Protein AF-A0A835U4I5-F1 (afdb_monomer_lite)

Sequence (71 aa):
MAKNPPTKRVKKQELIRTMDLGPFKHIVDDDLEIGKAAFECVDTLLDNCLDQVNPSSFIVPYLISGLSEHN

pLDDT: mean 80.89, std 14.25, range [34.81, 94.88]

Secondary structure (DSSP, 8-state):
-------S----GGGEEEEE-SS-EEEEEHHHHHHHHHHHHHHHHHHH-GGGS-IIIIIHHHHHHHHGGG-

Structure (mmCIF, N/CA/C/O backbone):
data_AF-A0A835U4I5-F1
#
_entry.id   AF-A0A835U4I5-F1
#
loop_
_atom_site.group_PDB
_atom_site.id
_atom_site.type_symbol
_atom_site.label_atom_id
_atom_site.label_alt_id
_atom_site.label_comp_id
_atom_site.label_asym_id
_atom_site.label_entity_id
_atom_site.label_seq_id
_atom_site.pdbx_PDB_ins_code
_atom_site.Cartn_x
_atom_site.Cartn_y
_atom_site.Cartn_z
_atom_site.occupancy
_atom_site.B_iso_or_equiv
_atom_site.auth_seq_id
_atom_site.auth_comp_id
_atom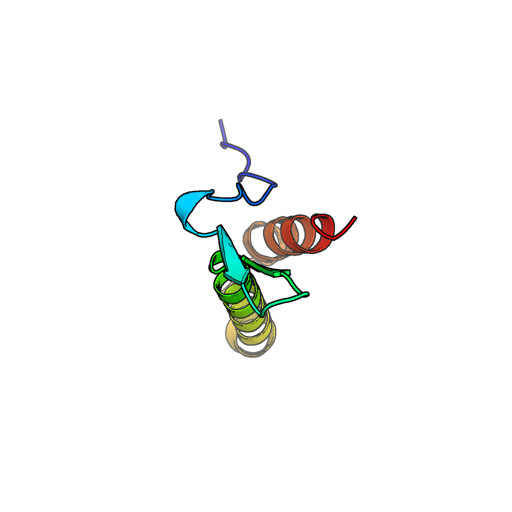_site.auth_asym_id
_atom_site.auth_atom_id
_atom_site.pdbx_PDB_model_num
ATOM 1 N N . MET A 1 1 ? 4.995 17.390 22.540 1.00 34.81 1 MET A N 1
ATOM 2 C CA . MET A 1 1 ? 5.130 17.859 21.143 1.00 34.81 1 MET A CA 1
ATOM 3 C C . MET A 1 1 ? 5.075 16.630 20.249 1.00 34.81 1 MET A C 1
ATOM 5 O O . MET A 1 1 ? 6.067 15.919 20.151 1.00 34.81 1 MET A O 1
ATOM 9 N N . ALA A 1 2 ? 3.894 16.290 19.727 1.00 43.00 2 ALA A N 1
ATOM 10 C CA . ALA A 1 2 ? 3.737 15.139 18.842 1.00 43.00 2 ALA A CA 1
ATOM 11 C C . ALA A 1 2 ? 4.452 15.456 17.524 1.00 43.00 2 ALA A C 1
ATOM 13 O O . ALA A 1 2 ? 4.113 16.428 16.853 1.00 43.00 2 ALA A O 1
ATOM 14 N N . LYS A 1 3 ? 5.498 14.694 17.200 1.00 43.97 3 LYS A N 1
ATOM 15 C CA . LYS A 1 3 ? 6.135 14.770 15.886 1.00 43.97 3 LYS A CA 1
ATOM 16 C C . LYS A 1 3 ? 5.083 14.296 14.882 1.00 43.97 3 LYS A C 1
ATOM 18 O O . LYS A 1 3 ? 4.673 13.142 14.954 1.00 43.97 3 LYS A O 1
ATOM 23 N N . ASN A 1 4 ? 4.599 15.198 14.028 1.00 45.69 4 ASN A N 1
ATOM 24 C CA . ASN A 1 4 ? 3.696 14.837 12.937 1.00 45.69 4 ASN A CA 1
ATOM 25 C C . ASN A 1 4 ? 4.350 13.704 12.123 1.00 45.69 4 ASN A C 1
ATOM 27 O O . ASN A 1 4 ? 5.554 13.800 11.855 1.00 45.69 4 ASN A O 1
ATOM 31 N N . PRO A 1 5 ? 3.613 12.637 11.769 1.00 53.38 5 PRO A N 1
ATOM 32 C CA . PRO A 1 5 ? 4.166 11.553 10.969 1.00 53.38 5 PRO A CA 1
ATOM 33 C C . PRO A 1 5 ? 4.682 12.114 9.633 1.00 53.38 5 PRO A C 1
ATOM 35 O O . PRO A 1 5 ? 4.092 13.064 9.111 1.00 53.38 5 PRO A O 1
ATOM 38 N N . PRO A 1 6 ? 5.797 11.594 9.091 1.00 52.47 6 PRO A N 1
ATOM 39 C CA . PRO A 1 6 ? 6.319 12.051 7.809 1.00 52.47 6 PRO A CA 1
ATOM 40 C C . PRO A 1 6 ? 5.267 11.801 6.719 1.00 52.47 6 PRO A C 1
ATOM 42 O O . PRO A 1 6 ? 4.952 10.661 6.405 1.00 52.47 6 PRO A O 1
ATOM 45 N N . THR A 1 7 ? 4.712 12.877 6.163 1.00 59.72 7 THR A N 1
ATOM 46 C CA . THR A 1 7 ? 3.571 12.879 5.228 1.00 59.72 7 THR A CA 1
ATOM 47 C C . THR A 1 7 ? 3.955 12.615 3.767 1.00 59.72 7 THR A C 1
ATOM 49 O O . THR A 1 7 ? 3.171 12.889 2.861 1.00 59.72 7 THR A O 1
ATOM 52 N N . LYS A 1 8 ? 5.181 12.150 3.498 1.00 62.12 8 LYS A N 1
ATOM 53 C CA . LYS A 1 8 ? 5.670 11.918 2.133 1.00 62.12 8 LYS A CA 1
ATOM 54 C C . LYS A 1 8 ? 6.736 10.828 2.102 1.00 62.12 8 LYS A C 1
ATOM 56 O O . LYS A 1 8 ? 7.725 10.911 2.834 1.00 62.12 8 LYS A O 1
ATOM 61 N N . ARG A 1 9 ? 6.573 9.854 1.210 1.00 72.31 9 ARG A N 1
ATOM 62 C CA . ARG A 1 9 ? 7.557 8.828 0.874 1.00 72.31 9 ARG A CA 1
ATOM 63 C C . ARG A 1 9 ? 8.823 9.504 0.381 1.00 72.31 9 ARG A C 1
ATOM 65 O O . ARG A 1 9 ? 8.864 10.173 -0.655 1.00 72.31 9 ARG A O 1
ATOM 72 N N . VAL A 1 10 ? 9.882 9.326 1.157 1.00 78.38 10 VAL A N 1
ATOM 73 C CA . VAL A 1 10 ? 11.224 9.752 0.779 1.00 78.38 10 VAL A CA 1
ATOM 74 C C . VAL A 1 10 ? 11.781 8.682 -0.151 1.00 78.38 10 VAL A C 1
ATOM 76 O O . VAL A 1 10 ? 12.071 7.572 0.286 1.00 78.38 10 VAL A O 1
ATOM 79 N N . LYS A 1 11 ? 11.899 9.006 -1.442 1.00 80.06 11 LYS A N 1
ATOM 80 C CA . LYS A 1 11 ? 12.495 8.102 -2.432 1.00 80.06 11 LYS A CA 1
ATOM 81 C C . LYS A 1 11 ? 13.968 7.871 -2.104 1.00 80.06 11 LYS A C 1
ATOM 83 O O . LYS A 1 11 ? 14.768 8.806 -2.156 1.00 80.06 11 LYS A O 1
ATOM 88 N N . LYS A 1 12 ? 14.307 6.622 -1.806 1.00 87.69 12 LYS A N 1
ATOM 89 C CA . LYS A 1 12 ? 15.682 6.1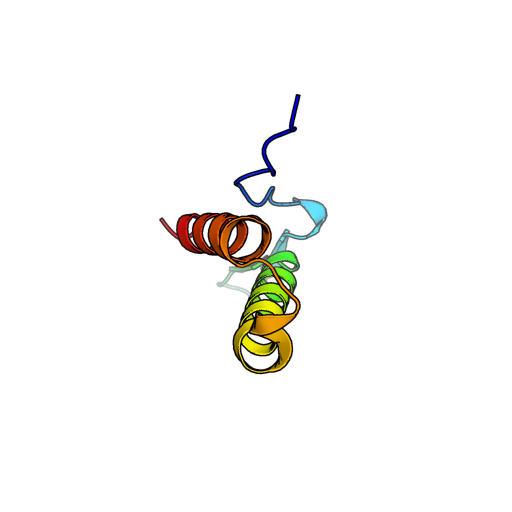61 -1.628 1.00 87.69 12 LYS A CA 1
ATOM 90 C C . LYS A 1 12 ? 16.302 5.909 -2.992 1.00 87.69 12 LYS A C 1
ATOM 92 O O . LYS A 1 12 ? 15.840 5.049 -3.736 1.00 87.69 12 LYS A O 1
ATOM 97 N N . GLN A 1 13 ? 17.319 6.692 -3.339 1.00 88.88 13 GLN A N 1
ATOM 98 C CA . GLN A 1 13 ? 17.979 6.582 -4.644 1.00 88.88 13 GLN A CA 1
ATOM 99 C C . GLN A 1 13 ? 18.647 5.214 -4.813 1.00 88.88 13 GLN A C 1
ATOM 101 O O . GLN A 1 13 ? 18.677 4.688 -5.918 1.00 88.88 13 GLN A O 1
ATOM 106 N N . GLU A 1 14 ? 19.107 4.605 -3.718 1.00 89.75 14 GLU A N 1
ATOM 107 C CA . GLU A 1 14 ? 19.684 3.262 -3.711 1.00 89.75 14 GLU A CA 1
ATOM 108 C C . GLU A 1 14 ? 18.688 2.144 -4.072 1.00 89.75 14 GLU A C 1
ATOM 110 O O . GLU A 1 14 ? 19.115 1.028 -4.351 1.00 89.75 14 GLU A O 1
ATOM 115 N N . LEU A 1 15 ? 17.383 2.440 -4.111 1.00 88.94 15 LEU A N 1
ATOM 116 C CA . LEU A 1 15 ? 16.313 1.500 -4.474 1.00 88.94 15 LEU A CA 1
ATOM 117 C C . LEU A 1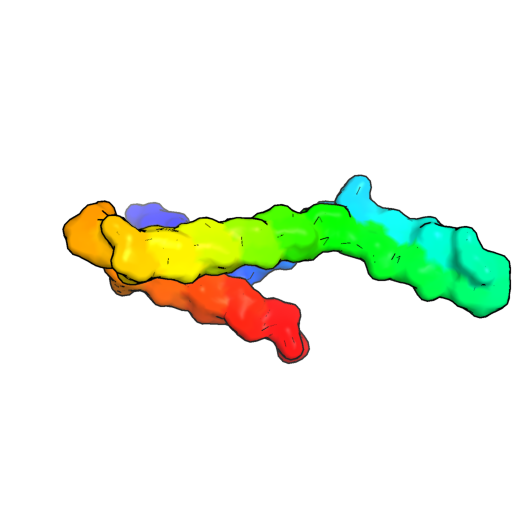 15 ? 15.664 1.823 -5.824 1.00 88.94 15 LEU A C 1
ATOM 119 O O . LEU A 1 15 ? 14.698 1.174 -6.221 1.00 88.94 15 LEU A O 1
ATOM 123 N N . ILE A 1 16 ? 16.198 2.811 -6.545 1.00 92.19 16 ILE A N 1
ATOM 124 C CA . ILE A 1 16 ? 15.772 3.139 -7.903 1.00 92.19 16 ILE A CA 1
ATOM 125 C C . ILE A 1 16 ? 16.838 2.636 -8.870 1.00 92.19 16 ILE A C 1
ATOM 127 O O . ILE A 1 16 ? 17.980 3.094 -8.861 1.00 92.19 16 ILE A O 1
ATOM 131 N N . ARG A 1 17 ? 16.458 1.717 -9.753 1.00 93.31 17 ARG A N 1
ATOM 132 C CA . ARG A 1 17 ? 17.348 1.137 -10.766 1.00 93.31 17 ARG A CA 1
ATOM 133 C C . ARG A 1 17 ? 16.785 1.339 -12.162 1.00 93.31 17 ARG A C 1
ATOM 135 O O . ARG A 1 17 ? 15.581 1.284 -12.374 1.00 93.31 17 ARG A O 1
ATOM 142 N N . THR A 1 18 ? 17.664 1.566 -13.132 1.00 93.06 18 THR A N 1
ATOM 143 C CA . THR A 1 18 ? 17.283 1.619 -14.549 1.00 93.06 18 THR A CA 1
ATOM 144 C C . THR A 1 18 ? 17.726 0.329 -15.222 1.00 93.06 18 THR A C 1
ATOM 146 O O . THR A 1 18 ? 18.921 0.056 -15.300 1.00 93.06 18 THR A O 1
ATOM 149 N N . MET A 1 19 ? 16.773 -0.463 -15.700 1.00 91.25 19 MET A N 1
ATOM 150 C CA . MET A 1 19 ? 17.029 -1.626 -16.539 1.00 91.25 19 MET A CA 1
ATOM 151 C C . MET A 1 19 ? 17.152 -1.181 -17.995 1.00 91.25 19 MET A C 1
ATOM 153 O O . MET A 1 19 ? 16.243 -0.551 -18.545 1.00 91.25 19 MET A O 1
ATOM 157 N N . ASP A 1 20 ? 18.291 -1.500 -18.602 1.00 93.81 20 ASP A N 1
ATOM 158 C CA . ASP A 1 20 ? 18.525 -1.303 -20.028 1.00 93.81 20 ASP A CA 1
ATOM 159 C C . ASP A 1 20 ? 17.927 -2.484 -20.803 1.00 93.81 20 ASP A C 1
ATOM 161 O O . ASP A 1 20 ? 18.260 -3.643 -20.550 1.00 93.81 20 ASP A O 1
ATOM 165 N N . LEU A 1 21 ? 17.002 -2.181 -21.711 1.00 93.94 21 LEU A N 1
ATOM 166 C CA . LEU A 1 21 ? 16.313 -3.139 -22.573 1.00 93.94 21 LEU A CA 1
ATOM 167 C C 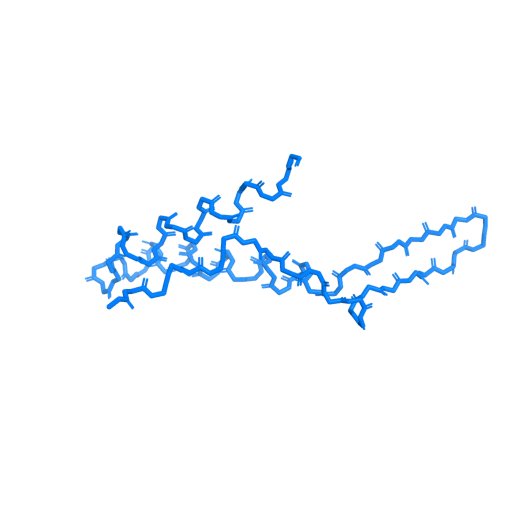. LEU A 1 21 ? 16.635 -2.850 -24.055 1.00 93.94 21 LEU A C 1
ATOM 169 O O . LEU A 1 21 ? 15.817 -3.112 -24.938 1.00 93.94 21 LEU A O 1
ATOM 173 N N . GLY A 1 22 ? 17.812 -2.275 -24.333 1.00 91.88 22 GLY A N 1
ATOM 174 C CA . GLY A 1 22 ? 18.278 -1.882 -25.661 1.00 91.88 22 GLY A CA 1
ATOM 175 C C . GLY A 1 22 ? 17.801 -0.472 -26.037 1.00 91.88 22 GLY A C 1
ATOM 176 O O . GLY A 1 22 ? 18.215 0.501 -25.411 1.00 91.88 22 GLY A O 1
ATOM 177 N N . PRO A 1 23 ? 16.925 -0.300 -27.048 1.00 94.88 23 PRO A N 1
ATOM 178 C CA . PRO A 1 23 ? 16.374 1.020 -27.373 1.00 94.88 23 PRO A CA 1
ATOM 179 C C . PRO A 1 23 ? 15.423 1.563 -26.288 1.00 94.88 23 PRO A C 1
ATOM 181 O O . PRO A 1 23 ? 15.007 2.719 -26.366 1.00 94.88 23 PRO A O 1
ATOM 184 N N . PHE A 1 24 ? 15.081 0.754 -25.278 1.00 94.06 24 PHE A N 1
ATOM 185 C CA . PHE A 1 24 ? 14.190 1.117 -24.178 1.00 94.06 24 PHE A CA 1
ATOM 186 C C . PHE A 1 24 ? 14.922 1.119 -22.835 1.00 94.06 24 PHE A C 1
ATOM 188 O O . PHE A 1 24 ? 15.799 0.296 -22.583 1.00 94.06 24 PHE A O 1
ATOM 195 N N . LYS A 1 25 ? 14.498 2.013 -21.937 1.00 92.88 25 LYS A N 1
ATOM 196 C CA . LYS A 1 25 ? 14.939 2.052 -20.538 1.00 92.88 25 LYS A CA 1
ATOM 197 C C . LYS A 1 25 ? 13.729 1.927 -19.627 1.00 92.88 25 LYS A C 1
ATOM 199 O O . LYS A 1 25 ? 12.757 2.659 -19.802 1.00 92.88 25 LYS A O 1
ATOM 204 N N . HIS A 1 26 ? 13.796 1.026 -18.654 1.00 93.69 26 HIS A N 1
ATOM 205 C CA . HIS A 1 26 ? 12.746 0.833 -17.658 1.00 93.69 26 HIS A CA 1
ATOM 206 C C . HIS A 1 26 ? 13.263 1.219 -16.272 1.00 93.69 26 HIS A C 1
ATOM 208 O O . HIS A 1 26 ? 14.243 0.654 -15.796 1.00 93.69 26 HIS A O 1
ATOM 214 N N . ILE A 1 27 ? 12.626 2.200 -15.633 1.00 91.94 27 ILE A N 1
ATOM 215 C CA . ILE A 1 27 ? 12.973 2.625 -14.273 1.00 91.94 27 ILE A CA 1
ATOM 216 C C . ILE A 1 27 ? 12.131 1.807 -13.297 1.00 91.94 27 ILE A C 1
ATOM 218 O O . ILE A 1 27 ? 10.903 1.855 -13.348 1.00 91.94 27 ILE A O 1
ATOM 222 N N . VAL A 1 28 ? 12.803 1.087 -12.407 1.00 91.31 28 VAL A N 1
ATOM 223 C CA . VAL A 1 28 ? 12.208 0.292 -11.335 1.00 91.31 28 VAL A CA 1
ATOM 224 C C . VAL A 1 28 ? 12.474 1.002 -10.012 1.00 91.31 28 VAL A C 1
ATOM 226 O O . VAL A 1 28 ? 13.611 1.373 -9.730 1.00 91.31 28 VAL A O 1
ATOM 229 N N . ASP A 1 29 ? 11.426 1.197 -9.219 1.00 91.62 29 ASP A N 1
ATOM 230 C CA . ASP A 1 29 ? 11.494 1.700 -7.846 1.00 91.62 29 ASP A CA 1
ATOM 231 C C . ASP A 1 29 ? 11.127 0.540 -6.910 1.00 91.62 29 ASP A C 1
ATOM 233 O O . ASP A 1 29 ? 9.951 0.204 -6.775 1.00 91.62 29 ASP A O 1
ATOM 237 N N . ASP A 1 30 ? 12.127 -0.113 -6.317 1.00 88.56 30 ASP A N 1
ATOM 238 C CA . ASP A 1 30 ? 11.931 -1.334 -5.522 1.00 88.56 30 ASP A CA 1
ATOM 239 C C . ASP A 1 30 ? 11.150 -1.047 -4.219 1.00 88.56 30 ASP A C 1
ATOM 241 O O . ASP A 1 30 ? 10.379 -1.883 -3.749 1.00 88.56 30 ASP A O 1
ATOM 245 N N . ASP A 1 31 ? 11.236 0.176 -3.677 1.00 87.62 31 ASP A N 1
ATOM 246 C CA . ASP A 1 31 ? 10.436 0.594 -2.515 1.00 87.62 31 ASP A CA 1
ATOM 247 C C . ASP A 1 31 ? 8.966 0.903 -2.901 1.00 87.62 31 ASP A C 1
ATOM 249 O O . ASP A 1 31 ? 8.173 1.319 -2.050 1.00 87.62 31 ASP A O 1
ATOM 253 N N . LEU A 1 32 ? 8.584 0.842 -4.183 1.00 86.50 32 LEU A N 1
ATOM 254 C CA . LEU A 1 32 ? 7.191 1.058 -4.594 1.00 86.50 32 LEU A CA 1
ATOM 255 C C . LEU A 1 32 ? 6.339 -0.173 -4.272 1.00 86.50 32 LEU A C 1
ATOM 257 O O . LEU A 1 32 ? 5.181 -0.040 -3.881 1.00 86.50 32 LEU A O 1
ATOM 261 N N . GLU A 1 33 ? 6.915 -1.367 -4.414 1.00 86.12 33 GLU A N 1
ATOM 262 C CA . GLU A 1 33 ? 6.236 -2.636 -4.153 1.00 86.12 33 GLU A CA 1
ATOM 263 C C . GLU A 1 33 ? 5.946 -2.825 -2.660 1.00 86.12 33 GLU A C 1
ATOM 265 O O . GLU A 1 33 ? 4.815 -3.135 -2.289 1.00 86.12 33 GLU A O 1
ATOM 270 N N . ILE A 1 34 ? 6.911 -2.514 -1.789 1.00 85.75 34 ILE A N 1
ATOM 271 C CA . ILE A 1 34 ? 6.700 -2.552 -0.332 1.00 85.75 34 ILE A CA 1
ATOM 272 C C . ILE A 1 34 ? 5.623 -1.556 0.123 1.00 85.75 34 ILE A C 1
ATOM 274 O O . ILE A 1 34 ? 4.858 -1.848 1.040 1.00 85.75 34 ILE A O 1
ATOM 278 N N . GLY A 1 35 ? 5.517 -0.403 -0.549 1.00 85.38 35 GLY A N 1
ATOM 279 C CA . GLY A 1 35 ? 4.440 0.554 -0.314 1.00 85.38 35 GLY A CA 1
ATOM 280 C C . GLY A 1 35 ? 3.069 -0.053 -0.612 1.00 85.38 35 GLY A C 1
ATOM 281 O O . GLY A 1 35 ? 2.172 0.044 0.219 1.00 85.38 35 GLY A O 1
ATOM 282 N N . LYS A 1 36 ? 2.919 -0.738 -1.754 1.00 87.44 36 LYS A N 1
ATOM 283 C CA . LYS A 1 36 ? 1.672 -1.431 -2.126 1.00 87.44 36 LYS A CA 1
ATOM 284 C C . LYS A 1 36 ? 1.302 -2.523 -1.123 1.00 87.44 36 LYS A C 1
ATOM 286 O O . LYS A 1 36 ? 0.173 -2.530 -0.642 1.00 87.44 36 LYS A O 1
ATOM 291 N N . ALA A 1 37 ? 2.265 -3.359 -0.737 1.00 87.75 37 ALA A N 1
ATOM 292 C CA . ALA A 1 37 ? 2.050 -4.400 0.267 1.00 87.75 37 ALA A CA 1
ATOM 293 C C . ALA A 1 37 ? 1.591 -3.818 1.617 1.00 87.75 37 ALA A C 1
ATOM 295 O O . ALA A 1 37 ? 0.721 -4.378 2.277 1.00 87.75 37 ALA A O 1
ATOM 296 N N . ALA A 1 38 ? 2.122 -2.659 2.025 1.00 87.25 38 ALA A N 1
ATOM 297 C CA . ALA A 1 38 ? 1.662 -1.983 3.236 1.00 87.25 38 ALA A CA 1
ATOM 298 C C . ALA A 1 38 ? 0.193 -1.523 3.141 1.00 87.25 38 ALA A C 1
ATOM 300 O O . ALA A 1 38 ? -0.530 -1.642 4.130 1.00 87.25 38 ALA A O 1
ATOM 301 N N . PHE A 1 39 ? -0.273 -1.046 1.978 1.00 87.06 39 PHE A N 1
ATOM 302 C CA . PHE A 1 39 ? -1.691 -0.710 1.775 1.00 87.06 39 PHE A CA 1
ATOM 303 C C . PHE A 1 39 ? -2.593 -1.944 1.806 1.00 87.06 39 PHE A C 1
ATOM 305 O O . PHE A 1 39 ? -3.640 -1.895 2.440 1.00 87.06 39 PHE A O 1
ATOM 312 N N . GLU A 1 40 ? -2.171 -3.053 1.201 1.00 89.56 40 GLU A N 1
ATOM 313 C CA . GLU A 1 40 ? -2.903 -4.329 1.261 1.00 89.56 40 GLU A CA 1
ATOM 314 C C . GLU A 1 40 ? -3.017 -4.857 2.701 1.00 89.56 40 GLU A C 1
ATOM 316 O O . GLU A 1 40 ? -4.071 -5.341 3.120 1.00 89.56 40 GLU A O 1
ATOM 321 N N . CYS A 1 41 ? -1.962 -4.702 3.508 1.00 88.75 41 CYS A N 1
ATOM 322 C CA . CYS A 1 41 ? -2.011 -5.012 4.937 1.00 88.75 41 CYS A CA 1
ATOM 323 C C . CYS A 1 41 ? -3.012 -4.122 5.686 1.00 88.75 41 CYS A C 1
ATOM 325 O O . CYS A 1 41 ? -3.738 -4.610 6.548 1.00 88.75 41 CYS A O 1
ATOM 327 N N . VAL A 1 42 ? -3.054 -2.822 5.376 1.00 86.94 42 VAL A N 1
ATOM 328 C CA . VAL A 1 42 ? -4.017 -1.883 5.972 1.00 86.94 42 VAL A CA 1
ATOM 329 C C . VAL A 1 42 ? -5.452 -2.251 5.592 1.00 86.94 42 VAL A C 1
ATOM 331 O O . VAL A 1 42 ? -6.315 -2.238 6.464 1.00 86.94 42 VAL A O 1
ATOM 334 N N . ASP A 1 43 ? -5.696 -2.633 4.339 1.00 87.69 43 ASP A N 1
ATOM 335 C CA . ASP A 1 43 ? -6.997 -3.113 3.855 1.00 87.69 43 ASP A CA 1
ATOM 336 C C . ASP A 1 43 ? -7.436 -4.380 4.611 1.00 87.69 43 ASP A C 1
ATOM 338 O O . ASP A 1 43 ? -8.505 -4.434 5.214 1.00 87.69 43 ASP A O 1
ATOM 342 N N . THR A 1 44 ? -6.526 -5.348 4.745 1.00 90.50 44 THR A N 1
ATOM 343 C CA . THR A 1 44 ? -6.771 -6.577 5.518 1.00 90.50 44 THR A CA 1
ATOM 344 C C . THR A 1 44 ? -7.062 -6.289 6.999 1.00 90.50 44 THR A C 1
ATOM 346 O O . THR A 1 44 ? -7.903 -6.955 7.609 1.00 90.50 44 THR A O 1
ATOM 349 N N . LEU A 1 45 ? -6.376 -5.310 7.602 1.00 87.31 45 LEU A N 1
ATOM 350 C CA . LEU A 1 45 ? -6.619 -4.883 8.985 1.00 87.31 45 LEU A CA 1
ATOM 351 C C . LEU A 1 45 ? -7.990 -4.220 9.151 1.00 87.31 45 LEU A C 1
ATOM 353 O O . LEU A 1 45 ? -8.626 -4.419 10.187 1.00 87.31 45 LEU A O 1
ATOM 357 N N . LEU A 1 46 ? -8.441 -3.451 8.157 1.00 86.12 46 LEU A N 1
ATOM 358 C CA . LEU A 1 46 ? -9.775 -2.852 8.154 1.00 86.12 46 LEU A CA 1
ATOM 359 C C . LEU A 1 46 ? -10.869 -3.922 8.113 1.00 86.12 46 LEU A C 1
ATOM 361 O O . LEU A 1 46 ? -11.859 -3.791 8.829 1.00 86.12 46 LEU A O 1
ATOM 365 N N . ASP A 1 47 ? -10.659 -4.994 7.353 1.00 88.44 47 ASP A N 1
ATOM 366 C CA . ASP A 1 47 ? -11.630 -6.083 7.242 1.00 88.44 47 ASP A CA 1
ATOM 367 C C . ASP A 1 47 ? -11.678 -6.979 8.488 1.00 88.44 47 ASP A C 1
ATOM 369 O O . ASP A 1 47 ? -12.752 -7.420 8.897 1.00 88.44 47 ASP A O 1
ATOM 373 N N . ASN A 1 48 ? -10.525 -7.261 9.105 1.00 90.19 48 ASN A N 1
ATOM 374 C CA . ASN A 1 48 ? -10.420 -8.327 10.111 1.00 90.19 48 ASN A CA 1
ATOM 375 C C . ASN A 1 48 ? -10.177 -7.844 11.544 1.00 90.19 48 ASN A C 1
ATOM 377 O O . ASN A 1 48 ? -10.323 -8.632 12.479 1.00 90.19 48 ASN A O 1
ATOM 381 N N . CYS A 1 49 ? -9.738 -6.600 11.743 1.00 87.44 49 CYS A N 1
ATOM 382 C CA . CYS A 1 49 ? -9.255 -6.127 13.045 1.00 87.44 49 CYS A CA 1
ATOM 383 C C . CYS A 1 49 ? -9.674 -4.685 13.365 1.00 87.44 49 CYS A C 1
ATOM 385 O O . CYS A 1 49 ? -9.043 -4.052 14.211 1.00 87.44 49 CYS A O 1
ATOM 387 N N . LEU A 1 50 ? -10.711 -4.146 12.711 1.00 82.94 50 LEU A N 1
ATOM 388 C CA . LEU A 1 50 ? -11.142 -2.749 12.871 1.00 82.94 50 LEU A CA 1
ATOM 389 C C . LEU A 1 50 ? -11.381 -2.346 14.337 1.00 82.94 50 LEU A C 1
ATOM 391 O O . LEU A 1 50 ? -11.117 -1.214 14.727 1.00 82.94 50 LEU A O 1
ATOM 395 N N . ASP A 1 51 ? -11.874 -3.271 15.154 1.00 87.62 51 ASP A N 1
ATOM 396 C CA . ASP A 1 51 ? -12.141 -3.081 16.581 1.00 87.62 51 ASP A CA 1
ATOM 397 C C . ASP A 1 51 ? -10.864 -2.930 17.429 1.00 87.62 51 ASP A C 1
ATOM 399 O O . ASP A 1 51 ? -10.904 -2.368 18.524 1.00 87.62 51 ASP A O 1
ATOM 403 N N . GLN A 1 52 ? -9.724 -3.384 16.909 1.00 87.00 52 GLN A N 1
ATOM 404 C CA . GLN A 1 52 ? -8.419 -3.359 17.571 1.00 87.00 52 GLN A CA 1
ATOM 405 C C . GLN A 1 52 ? -7.529 -2.195 17.112 1.00 87.00 52 GLN A C 1
ATOM 407 O O . GLN A 1 52 ? -6.490 -1.940 17.725 1.00 87.00 52 GLN A O 1
ATOM 412 N N . VAL A 1 53 ? -7.919 -1.463 16.063 1.00 82.62 53 VAL A N 1
ATOM 413 C CA . VAL A 1 53 ? -7.141 -0.341 15.515 1.00 82.62 53 VAL A CA 1
ATOM 414 C C . VAL A 1 53 ? -7.958 0.940 15.556 1.00 82.62 53 VAL A C 1
ATOM 416 O O . VAL A 1 53 ? -9.074 0.986 15.062 1.00 82.62 53 VAL A O 1
ATOM 419 N N . ASN A 1 54 ? -7.393 2.026 16.091 1.00 84.56 54 ASN A N 1
ATOM 420 C CA . ASN A 1 54 ? -8.045 3.335 16.030 1.00 84.56 54 ASN A CA 1
ATOM 421 C C . ASN A 1 54 ? -7.895 3.929 14.613 1.00 84.56 54 ASN A C 1
ATOM 423 O O . ASN A 1 54 ? -6.786 4.353 14.249 1.00 84.56 54 ASN A O 1
ATOM 427 N N . PRO A 1 55 ? -8.980 4.030 13.819 1.00 79.81 55 PRO A N 1
ATOM 428 C CA . PRO A 1 55 ? -8.873 4.435 12.422 1.00 79.81 55 PRO A CA 1
ATOM 429 C C . PRO A 1 55 ? -8.395 5.880 12.272 1.00 79.81 55 PRO A C 1
ATOM 431 O O . PRO A 1 55 ? -7.602 6.178 11.381 1.00 79.81 55 PRO A O 1
ATOM 434 N N . SER A 1 56 ? -8.815 6.777 13.167 1.00 82.44 56 SER A N 1
ATOM 435 C CA . SER A 1 56 ? -8.493 8.204 13.093 1.00 82.44 56 SER A CA 1
ATOM 436 C C . SER A 1 56 ? -7.021 8.500 13.376 1.00 82.44 56 SER A C 1
ATOM 438 O O . SER A 1 56 ? -6.469 9.426 12.787 1.00 82.44 56 SER A O 1
ATOM 440 N N . SER A 1 57 ? -6.375 7.733 14.261 1.00 81.62 57 SER A N 1
ATOM 441 C CA . SER A 1 57 ? -4.964 7.954 14.611 1.00 81.62 57 SER A CA 1
ATOM 442 C C . SER A 1 57 ? -3.982 7.135 13.777 1.00 81.62 57 SER A C 1
ATOM 444 O O . SER A 1 57 ? -2.819 7.522 13.679 1.00 81.62 57 SER A O 1
ATOM 446 N N . PHE A 1 58 ? -4.417 6.002 1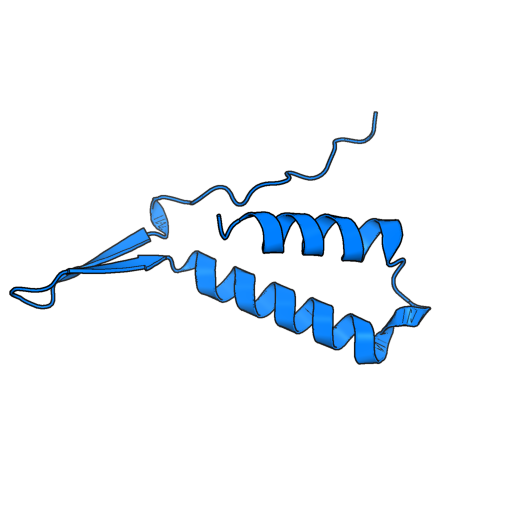3.214 1.00 79.19 58 PHE A N 1
ATOM 447 C CA . PHE A 1 58 ? -3.522 5.051 12.551 1.00 79.19 58 PHE A CA 1
ATOM 448 C C . PHE A 1 58 ? -3.847 4.793 11.079 1.00 79.19 58 PHE A C 1
ATOM 450 O O . PHE A 1 58 ? -2.930 4.658 10.288 1.00 79.19 58 PHE A O 1
ATOM 457 N N . ILE A 1 59 ? -5.113 4.742 10.671 1.00 80.75 59 ILE A N 1
ATOM 458 C CA . ILE A 1 59 ? -5.445 4.383 9.284 1.00 80.75 59 ILE A CA 1
ATOM 459 C C . ILE A 1 59 ? -5.528 5.637 8.413 1.00 80.75 59 ILE A C 1
ATOM 461 O O . ILE A 1 59 ? -4.794 5.784 7.440 1.00 80.75 59 ILE A O 1
ATOM 465 N N . VAL A 1 60 ? -6.386 6.583 8.799 1.00 83.00 60 VAL A N 1
ATOM 466 C CA . VAL A 1 60 ? -6.708 7.792 8.030 1.00 83.00 60 VAL A CA 1
ATOM 467 C C . VAL A 1 60 ? -5.470 8.613 7.632 1.00 83.00 60 VAL A C 1
ATOM 469 O O . VAL A 1 60 ? -5.330 8.903 6.443 1.00 83.00 60 VAL A O 1
ATOM 472 N N . PRO A 1 61 ? -4.542 8.980 8.542 1.00 82.50 61 PRO A N 1
ATOM 473 C CA . PRO A 1 61 ? -3.402 9.812 8.156 1.00 82.50 61 PRO A CA 1
ATOM 474 C C . PRO A 1 61 ? -2.437 9.107 7.192 1.00 82.50 61 PRO A C 1
ATOM 476 O O . PRO A 1 61 ? -1.906 9.756 6.293 1.00 82.50 61 PRO A O 1
ATOM 479 N N . TYR A 1 62 ? -2.235 7.794 7.332 1.00 79.38 62 TYR A N 1
ATOM 480 C CA . TYR A 1 62 ? -1.324 7.035 6.469 1.00 79.38 62 TYR A CA 1
ATOM 481 C C . TYR A 1 62 ? -1.961 6.725 5.109 1.00 79.38 62 TYR A C 1
ATOM 483 O O . TYR A 1 62 ? -1.282 6.816 4.088 1.00 79.38 62 TYR A O 1
ATOM 491 N N . LEU A 1 63 ? -3.272 6.463 5.073 1.00 81.62 63 LEU A N 1
ATOM 492 C CA . LEU A 1 63 ? -4.020 6.270 3.832 1.00 81.62 63 LEU A CA 1
ATOM 493 C C . LEU A 1 63 ? -4.058 7.556 2.993 1.00 81.62 63 LEU A C 1
ATOM 495 O O . LEU A 1 63 ? -3.721 7.536 1.813 1.00 81.62 63 LEU A O 1
ATOM 499 N N . ILE A 1 64 ? -4.391 8.697 3.610 1.00 82.50 64 ILE A N 1
ATOM 500 C CA . ILE A 1 64 ? -4.403 10.004 2.931 1.00 82.50 64 ILE A CA 1
ATOM 501 C C . ILE A 1 64 ? -3.001 10.371 2.433 1.00 82.50 64 ILE A C 1
ATOM 503 O O . ILE A 1 64 ? -2.857 10.839 1.301 1.00 82.50 64 ILE A O 1
ATOM 507 N N . SER A 1 65 ? -1.969 10.148 3.255 1.00 79.56 65 SER A N 1
ATOM 508 C CA . SER A 1 65 ? -0.577 10.393 2.869 1.00 79.56 65 SER A CA 1
ATOM 509 C C . SER A 1 65 ? -0.170 9.549 1.661 1.00 79.56 65 SER A C 1
ATOM 511 O O . SER A 1 65 ? 0.447 10.076 0.743 1.00 79.56 65 SER A O 1
ATOM 513 N N . GLY A 1 66 ? -0.550 8.270 1.642 1.00 76.19 66 GLY A N 1
ATOM 514 C CA . GLY A 1 66 ? -0.308 7.356 0.530 1.00 76.19 66 GLY A CA 1
ATOM 515 C C . GLY A 1 66 ? -0.980 7.755 -0.774 1.00 76.19 66 GLY A C 1
ATOM 516 O O . GLY A 1 66 ? -0.352 7.777 -1.829 1.00 76.19 66 GLY A O 1
ATOM 517 N N . LEU A 1 67 ? -2.267 8.098 -0.699 1.00 78.75 67 LEU A N 1
ATOM 518 C CA . LEU A 1 67 ? -3.069 8.468 -1.867 1.00 78.75 67 LEU A CA 1
ATOM 519 C C . LEU A 1 67 ? -2.649 9.817 -2.464 1.00 78.75 67 LEU A C 1
ATOM 521 O O . LEU A 1 67 ? -2.779 10.030 -3.668 1.00 78.75 67 LEU A O 1
ATOM 525 N N . SER A 1 68 ? -2.109 10.719 -1.641 1.00 75.44 68 SER A N 1
ATOM 526 C CA . SER A 1 68 ? -1.645 12.038 -2.086 1.00 75.44 68 SER A CA 1
ATOM 527 C C . SER A 1 68 ? -0.335 11.996 -2.891 1.00 75.44 68 SER A C 1
ATOM 529 O O . SER A 1 68 ? 0.068 13.022 -3.431 1.00 75.44 68 SER A O 1
ATOM 531 N N . GLU A 1 69 ? 0.342 10.845 -3.000 1.00 64.25 69 GLU A N 1
ATOM 532 C 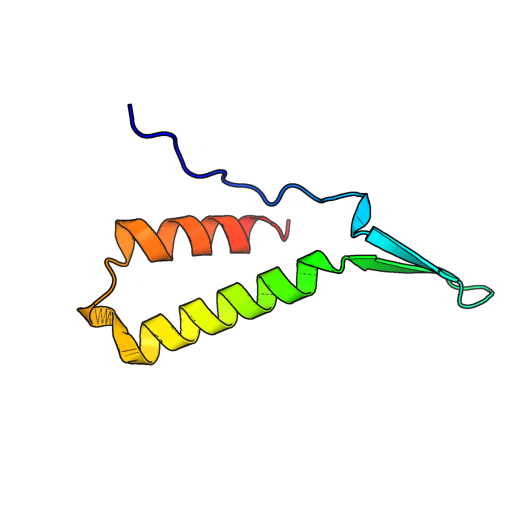CA . GLU A 1 69 ? 1.604 10.702 -3.750 1.00 64.25 69 GLU A CA 1
ATOM 533 C C . GLU A 1 69 ? 1.439 10.516 -5.264 1.00 64.25 69 GLU A C 1
ATOM 535 O O . GLU A 1 69 ? 2.440 10.488 -5.982 1.00 64.25 69 GLU A O 1
ATOM 540 N N . HIS A 1 70 ? 0.206 10.392 -5.762 1.00 56.06 70 HIS A N 1
ATOM 541 C CA . HIS A 1 70 ? -0.072 10.082 -7.169 1.00 56.06 70 HIS A CA 1
ATOM 542 C C . HIS A 1 70 ? -0.450 11.292 -8.045 1.00 56.06 70 HIS A C 1
ATOM 544 O O . HIS A 1 70 ? -1.077 11.105 -9.087 1.00 56.06 70 HIS A O 1
ATOM 550 N N . ASN A 1 71 ? -0.071 12.515 -7.648 1.00 41.94 71 ASN A N 1
ATOM 551 C CA . ASN A 1 71 ? -0.313 13.750 -8.410 1.00 41.94 71 ASN A CA 1
ATOM 552 C C . ASN A 1 71 ? 0.974 14.561 -8.617 1.00 41.94 71 ASN A C 1
ATOM 554 O O . ASN A 1 71 ? 1.717 14.747 -7.624 1.00 41.94 71 ASN A O 1
#

Organism: Vanilla planifolia (NCBI:txid51239)

InterPro domains:
  IPR011989 Armadillo-like helical [G3DSA:1.25.10.10] (8-71)
  IPR013932 TATA-binding protein interacting (TIP20) [PF08623] (11-70)
  IPR016024 Armadillo-type fold [SSF48371] (11-69)
  IPR039852 Cullin-associated NEDD8-dissociated protein 1/2 [PTHR12696] (12-70)

Radius of gyration: 16.03 Å; chains: 1; bounding box: 32×26×48 Å

Foldseek 3Di:
DDDDPDLEDDQDPVQWDWDDPDVDIDIDRNVVVVLVVVVVVLVVCVVPPVVPDDCVVPPVSSVVSSVVHPD